Protein AF-A0A915BUL6-F1 (afdb_monomer_lite)

Sequence (95 aa):
MGKYEKGTPKEIANRCKSKGLQKLRWFCQMCQKQCRDQNGFKCHLMSEAHQRQLLLFAENPDTYLKEYSVQFEKAFLTVLRNTFGTKRVRANEVL

Radius of gyration: 18.08 Å; chains: 1; bounding box: 37×26×50 Å

Structure (mmCIF, N/CA/C/O backbone):
data_AF-A0A915BUL6-F1
#
_entry.id   AF-A0A915BUL6-F1
#
loop_
_atom_site.group_PDB
_atom_site.id
_atom_site.type_symbol
_atom_site.label_atom_id
_atom_site.label_alt_id
_atom_site.label_comp_id
_atom_site.label_asym_id
_atom_site.label_entity_id
_atom_site.label_seq_id
_atom_site.pdbx_PDB_ins_code
_atom_site.Cartn_x
_atom_site.Cartn_y
_atom_site.Cartn_z
_atom_site.occupancy
_atom_site.B_iso_or_equiv
_atom_site.auth_seq_id
_atom_site.auth_comp_id
_atom_site.auth_asym_id
_atom_site.auth_atom_id
_atom_site.pdbx_PDB_model_num
ATOM 1 N N . MET A 1 1 ? 1.793 1.802 -28.047 1.00 49.78 1 MET A N 1
ATOM 2 C CA . MET A 1 1 ? 0.698 2.665 -28.550 1.00 49.78 1 MET A CA 1
ATOM 3 C C . MET A 1 1 ? 1.000 4.102 -28.156 1.00 49.78 1 MET A C 1
ATOM 5 O O . MET A 1 1 ? 1.315 4.326 -26.993 1.00 49.78 1 MET A O 1
ATOM 9 N N . GLY A 1 2 ? 0.995 5.031 -29.118 1.00 63.41 2 GLY A N 1
ATOM 10 C CA . GLY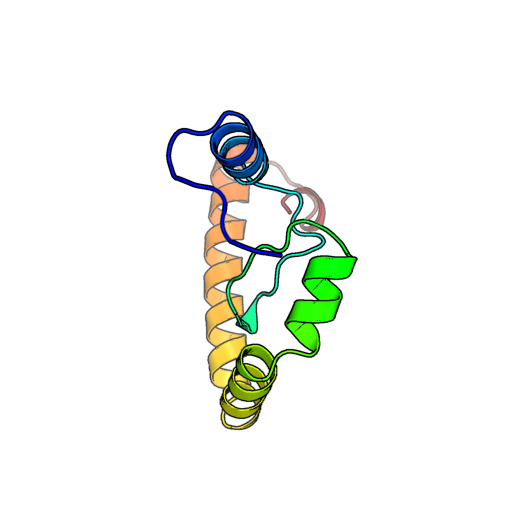 A 1 2 ? 1.377 6.434 -28.908 1.00 63.41 2 GLY A CA 1
ATOM 11 C C . GLY A 1 2 ? 0.479 7.160 -27.903 1.00 63.41 2 GLY A C 1
ATOM 12 O O . GLY A 1 2 ? -0.688 6.805 -27.729 1.00 63.41 2 GLY A O 1
ATOM 13 N N . LYS A 1 3 ? 1.036 8.159 -27.209 1.00 58.09 3 LYS A N 1
ATOM 14 C CA . LYS A 1 3 ? 0.267 9.033 -26.313 1.00 58.09 3 LYS A CA 1
ATOM 15 C C . LYS A 1 3 ? -0.707 9.861 -27.161 1.00 58.09 3 LYS A C 1
ATOM 17 O O . LYS A 1 3 ? -0.283 10.490 -28.121 1.00 58.09 3 LYS A O 1
ATOM 22 N N . TYR A 1 4 ? -1.992 9.835 -26.813 1.00 76.56 4 TYR A N 1
ATOM 23 C CA . TYR A 1 4 ? -3.012 10.668 -27.458 1.00 76.56 4 TYR A CA 1
ATOM 24 C C . TYR A 1 4 ? -2.763 12.146 -27.138 1.00 76.56 4 TYR A C 1
ATOM 26 O O . TYR A 1 4 ? -2.344 12.466 -26.022 1.00 76.56 4 TYR A O 1
ATOM 34 N N . GLU A 1 5 ? -3.038 13.032 -28.095 1.00 81.69 5 GLU A N 1
ATOM 35 C CA . GLU A 1 5 ? -2.930 14.475 -27.882 1.00 81.69 5 GLU A CA 1
ATOM 36 C C . GLU A 1 5 ? -3.840 14.939 -26.739 1.00 81.69 5 GLU A C 1
ATOM 38 O O . GLU A 1 5 ? -4.964 14.444 -26.553 1.00 81.69 5 GLU A O 1
ATOM 43 N N . LYS A 1 6 ? -3.323 15.890 -25.952 1.00 80.06 6 LYS A N 1
ATOM 44 C CA . LYS A 1 6 ? -4.043 16.480 -24.822 1.00 80.06 6 LYS A CA 1
ATOM 45 C C . LYS A 1 6 ? -5.309 17.173 -25.328 1.00 80.06 6 LYS A C 1
ATOM 47 O O . LYS A 1 6 ? -5.254 17.942 -26.277 1.00 80.06 6 LYS A O 1
ATOM 52 N N . GLY A 1 7 ? -6.436 16.919 -24.673 1.00 82.31 7 GLY A N 1
ATOM 53 C CA . GLY A 1 7 ? -7.746 17.474 -25.012 1.00 82.31 7 GLY A CA 1
ATOM 54 C C . GLY A 1 7 ? -8.597 16.582 -25.915 1.00 82.31 7 GLY A C 1
ATOM 55 O O . GLY A 1 7 ? -9.792 16.833 -26.050 1.00 82.31 7 GLY A O 1
ATOM 56 N N . THR A 1 8 ? -8.044 15.508 -26.486 1.00 89.31 8 THR A N 1
ATOM 57 C CA . THR A 1 8 ? -8.842 14.595 -27.317 1.00 89.31 8 THR A CA 1
ATOM 58 C C . THR A 1 8 ? -9.878 13.832 -26.478 1.00 89.31 8 THR A C 1
ATOM 60 O O . THR A 1 8 ? -9.595 13.457 -25.332 1.00 89.31 8 THR A O 1
ATOM 63 N N . PRO A 1 9 ? -11.058 13.491 -27.037 1.00 88.12 9 PRO A N 1
ATOM 64 C CA . PRO A 1 9 ? -12.066 12.696 -26.329 1.00 88.12 9 PRO A CA 1
ATOM 65 C C . PRO A 1 9 ? -11.510 11.379 -25.771 1.00 88.12 9 PRO A C 1
ATOM 67 O O . PRO A 1 9 ? -11.896 10.934 -24.689 1.00 88.12 9 PRO A O 1
ATOM 70 N N . LYS A 1 10 ? -10.547 10.766 -26.475 1.00 81.88 10 LYS A N 1
ATOM 71 C CA . LYS A 1 10 ? -9.881 9.535 -26.038 1.00 81.88 10 LYS A CA 1
ATOM 72 C C . LYS A 1 10 ? -8.932 9.761 -24.858 1.00 81.88 10 LYS A C 1
ATOM 74 O O . LYS A 1 10 ? -8.911 8.931 -23.947 1.00 81.88 10 LYS A O 1
ATOM 79 N N . GLU A 1 11 ? -8.174 10.858 -24.847 1.00 86.25 11 GLU A N 1
ATOM 80 C CA . GLU A 1 11 ? -7.318 11.242 -23.716 1.00 86.25 11 GLU A CA 1
ATOM 81 C C . GLU A 1 11 ? -8.162 11.550 -22.478 1.00 86.25 11 GLU A C 1
ATOM 83 O O . GLU A 1 11 ? -7.909 10.986 -21.413 1.00 86.25 11 GLU A O 1
ATOM 88 N N . ILE A 1 12 ? -9.237 12.327 -22.636 1.00 84.69 12 ILE A N 1
ATOM 89 C CA . ILE A 1 12 ? -10.183 12.639 -21.559 1.00 84.69 12 ILE A CA 1
ATOM 90 C C . ILE A 1 12 ? -10.830 11.357 -21.017 1.00 84.69 12 ILE A C 1
ATOM 92 O O . ILE A 1 12 ? -10.841 11.145 -19.806 1.00 84.69 12 ILE A O 1
ATOM 96 N N . ALA A 1 13 ? -11.300 10.455 -21.885 1.00 80.69 13 ALA A N 1
ATOM 97 C CA . ALA A 1 13 ? -11.892 9.185 -21.467 1.00 80.69 13 ALA A CA 1
ATOM 98 C C . ALA A 1 13 ? -10.892 8.287 -20.718 1.00 80.69 13 ALA A C 1
ATOM 100 O O . ALA A 1 13 ? -11.248 7.664 -19.718 1.00 80.69 13 ALA A O 1
ATOM 101 N N . ASN A 1 14 ? -9.636 8.217 -21.168 1.00 77.44 14 ASN A N 1
ATOM 102 C CA . ASN A 1 14 ? -8.590 7.468 -20.468 1.00 77.44 14 ASN A CA 1
ATOM 103 C C . ASN A 1 14 ? -8.259 8.098 -19.112 1.00 77.44 14 ASN A C 1
ATOM 105 O O . ASN A 1 14 ? -8.153 7.374 -18.124 1.00 77.44 14 ASN A O 1
ATOM 109 N N . ARG A 1 15 ? -8.177 9.431 -19.054 1.00 76.56 15 ARG A N 1
ATOM 110 C CA . ARG A 1 15 ? -7.938 10.192 -17.827 1.00 76.56 15 ARG A CA 1
ATOM 111 C C . ARG A 1 15 ? -9.065 10.001 -16.815 1.00 76.56 15 ARG A C 1
ATOM 113 O O . ARG A 1 15 ? -8.794 9.779 -15.642 1.00 76.56 15 ARG A O 1
ATOM 120 N N . CYS A 1 16 ? -10.322 10.024 -17.251 1.00 75.75 16 CYS A N 1
ATOM 121 C CA . CYS A 1 16 ? -11.470 9.738 -16.391 1.00 75.75 16 CYS A CA 1
ATOM 122 C C . CYS A 1 16 ? -11.463 8.290 -15.887 1.00 75.75 16 CYS A C 1
ATOM 124 O O . CYS A 1 16 ? -11.727 8.062 -14.716 1.00 75.75 16 CYS A O 1
ATOM 126 N N . LYS A 1 17 ? -11.070 7.318 -16.719 1.00 68.38 17 LYS A N 1
ATOM 127 C CA . LYS A 1 17 ? -10.921 5.912 -16.294 1.00 68.38 17 LYS A CA 1
ATOM 128 C C . LYS A 1 17 ? -9.774 5.690 -15.302 1.00 68.38 17 LYS A C 1
ATOM 130 O O . LYS A 1 17 ? -9.797 4.713 -14.560 1.00 68.38 17 LYS A O 1
ATOM 135 N N . SER A 1 18 ? -8.770 6.566 -15.297 1.00 65.12 18 SER A N 1
ATOM 136 C CA . SER A 1 18 ? -7.702 6.577 -14.290 1.00 65.12 18 SER A CA 1
ATOM 137 C C . SER A 1 18 ? -8.032 7.400 -13.041 1.00 65.12 18 SER A C 1
ATOM 139 O O . SER A 1 18 ? -7.259 7.367 -12.090 1.00 65.12 18 SER A O 1
ATOM 141 N N . LYS A 1 19 ? -9.144 8.149 -13.027 1.00 63.50 19 LYS A N 1
ATOM 142 C CA . LYS A 1 19 ? -9.603 8.883 -11.844 1.00 63.50 19 LYS A CA 1
ATOM 143 C C . LYS A 1 19 ? -10.435 7.947 -10.963 1.00 63.50 19 LYS A C 1
ATOM 145 O O . LYS A 1 19 ? -11.391 7.345 -11.438 1.00 63.50 19 LYS A O 1
ATOM 150 N N . GLY A 1 20 ? -10.079 7.861 -9.683 1.00 59.12 20 GLY A N 1
ATOM 151 C CA . GLY A 1 20 ? -10.821 7.122 -8.658 1.00 59.12 20 GLY A CA 1
ATOM 152 C C . GLY A 1 20 ? -9.979 6.069 -7.937 1.00 59.12 20 GLY A C 1
ATOM 153 O O . GLY A 1 20 ? -9.066 5.484 -8.520 1.00 59.12 20 GLY A O 1
ATOM 154 N N . LEU A 1 21 ? -10.304 5.829 -6.663 1.00 57.31 21 LEU A N 1
ATOM 155 C CA . LEU A 1 21 ? -9.763 4.711 -5.892 1.00 57.31 21 LEU A CA 1
ATOM 156 C C . LEU A 1 21 ? -10.291 3.410 -6.516 1.00 57.31 21 LEU A C 1
ATOM 158 O O . LEU A 1 21 ? -11.458 3.053 -6.359 1.00 57.31 21 LEU A O 1
ATOM 162 N N . GLN A 1 22 ? -9.454 2.728 -7.293 1.00 63.69 22 GLN A N 1
ATOM 163 C CA . GLN A 1 22 ? -9.770 1.385 -7.770 1.00 63.69 22 GLN A CA 1
ATOM 164 C C . GLN A 1 22 ? -9.602 0.392 -6.617 1.00 63.69 22 GLN A C 1
ATOM 166 O O . GLN A 1 22 ? -8.873 0.654 -5.662 1.00 63.69 22 GLN A O 1
ATOM 171 N N . LYS A 1 23 ? -10.263 -0.770 -6.702 1.00 65.06 23 LYS A N 1
ATOM 172 C CA . LYS A 1 23 ? -10.020 -1.857 -5.743 1.00 65.06 23 LYS A CA 1
ATOM 173 C C . LYS A 1 23 ? -8.513 -2.153 -5.706 1.00 65.06 23 LYS A C 1
ATOM 175 O O . LYS A 1 23 ? -7.896 -2.305 -6.763 1.00 65.06 23 LYS A O 1
ATOM 180 N N . LEU A 1 24 ? -7.953 -2.313 -4.505 1.00 71.56 24 LEU A N 1
ATOM 181 C CA . LEU A 1 24 ? -6.519 -2.559 -4.265 1.00 71.56 24 LEU A CA 1
ATOM 182 C C . LEU A 1 24 ? -5.978 -3.858 -4.894 1.00 71.56 24 LEU A C 1
ATOM 184 O O . LEU A 1 24 ? -4.788 -4.135 -4.810 1.00 71.56 24 LEU A O 1
ATOM 188 N N . ARG A 1 25 ? -6.822 -4.641 -5.580 1.00 84.94 25 ARG A N 1
ATOM 189 C CA . ARG A 1 25 ? -6.467 -5.903 -6.246 1.00 84.94 25 ARG A CA 1
ATOM 190 C C . ARG A 1 25 ? -5.231 -5.800 -7.149 1.00 84.94 25 ARG A C 1
ATOM 192 O O . ARG A 1 25 ? -4.505 -6.776 -7.274 1.00 84.94 25 ARG A O 1
ATOM 199 N N . TRP A 1 26 ? -5.011 -4.649 -7.7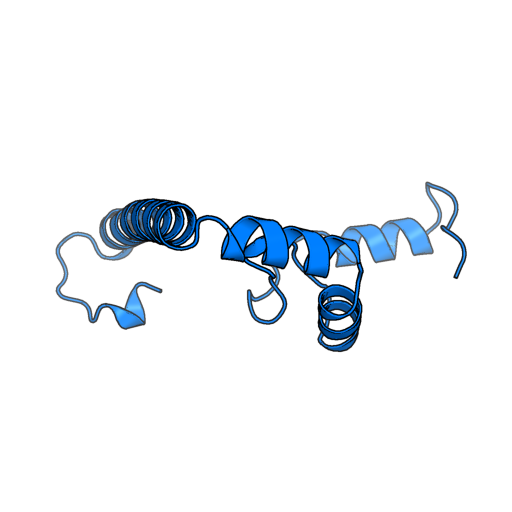87 1.00 90.56 26 TRP A N 1
ATOM 200 C CA . TRP A 1 26 ? -3.906 -4.421 -8.729 1.00 90.56 26 TRP A CA 1
ATOM 201 C C . TRP A 1 26 ? -2.939 -3.325 -8.258 1.00 90.56 26 TRP A C 1
ATOM 203 O O . TRP A 1 26 ? -2.334 -2.631 -9.077 1.00 90.56 26 TRP A O 1
ATOM 213 N N . PHE A 1 27 ? -2.816 -3.132 -6.946 1.00 90.81 27 PHE A N 1
ATOM 214 C CA . PHE A 1 27 ? -1.891 -2.173 -6.351 1.00 90.81 27 PHE A CA 1
ATOM 215 C C . PHE A 1 27 ? -0.558 -2.843 -5.994 1.00 90.81 27 PHE A C 1
ATOM 217 O O . PHE A 1 27 ? -0.533 -3.915 -5.395 1.00 90.81 27 PHE A O 1
ATOM 224 N N . CYS A 1 28 ? 0.563 -2.214 -6.350 1.00 92.69 28 CYS A N 1
ATOM 225 C CA . CYS A 1 28 ? 1.886 -2.638 -5.901 1.00 92.69 28 CYS A CA 1
ATOM 226 C C . CYS A 1 28 ? 2.307 -1.804 -4.692 1.00 92.69 28 CYS A C 1
ATOM 228 O O . CYS A 1 28 ? 2.568 -0.612 -4.851 1.00 92.69 28 CYS A O 1
ATOM 230 N N .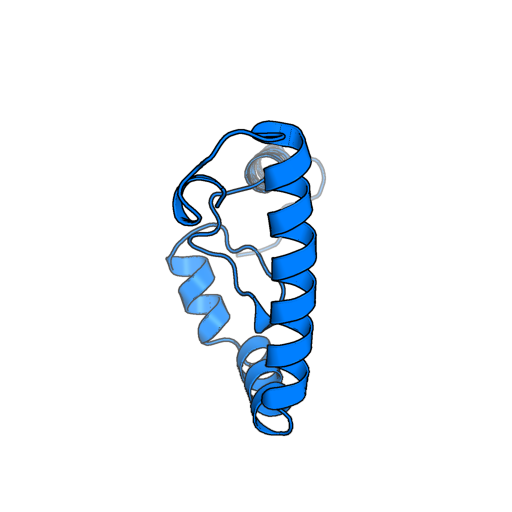 GLN A 1 29 ? 2.428 -2.440 -3.524 1.00 89.19 29 GLN A N 1
ATOM 231 C CA . GLN A 1 29 ? 2.891 -1.781 -2.299 1.00 89.19 29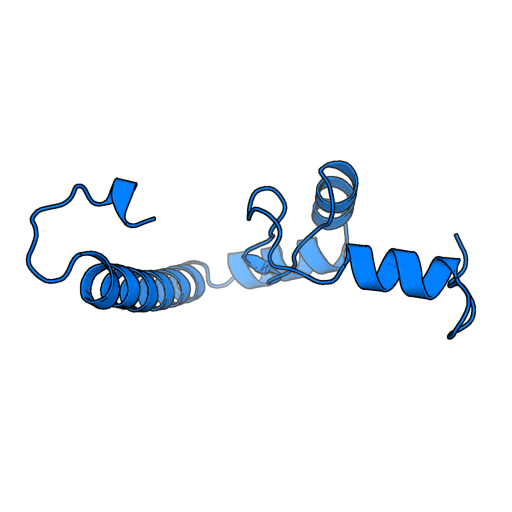 GLN A CA 1
ATOM 232 C C . GLN A 1 29 ? 4.323 -1.251 -2.445 1.00 89.19 29 GLN A C 1
ATOM 234 O O . GLN A 1 29 ? 4.580 -0.092 -2.134 1.00 89.19 29 GLN A O 1
ATOM 239 N N . MET A 1 30 ? 5.222 -2.067 -3.008 1.00 90.88 30 MET A N 1
ATOM 240 C CA . MET A 1 30 ? 6.640 -1.722 -3.171 1.00 90.88 30 MET A CA 1
ATOM 241 C C . MET A 1 30 ? 6.852 -0.471 -4.022 1.00 90.88 30 MET A C 1
ATOM 243 O O . MET A 1 30 ? 7.680 0.371 -3.708 1.00 90.88 30 MET A O 1
ATOM 247 N N . CYS A 1 31 ? 6.084 -0.330 -5.103 1.00 92.50 31 CYS A N 1
ATOM 248 C CA . CYS A 1 31 ? 6.201 0.806 -6.015 1.00 92.50 31 CYS A CA 1
ATOM 249 C C . CYS A 1 31 ? 5.151 1.898 -5.762 1.00 92.50 31 CYS A C 1
ATOM 251 O O . CYS A 1 31 ? 5.062 2.828 -6.561 1.00 92.50 31 CYS A O 1
ATOM 253 N N . GLN A 1 32 ? 4.311 1.738 -4.731 1.00 89.50 32 GLN A N 1
ATOM 254 C CA . GLN A 1 32 ? 3.126 2.558 -4.454 1.00 89.50 32 GLN A CA 1
ATOM 255 C C . GLN A 1 32 ? 2.297 2.870 -5.714 1.00 89.50 32 GLN A C 1
ATOM 257 O O . GLN A 1 32 ? 1.868 3.999 -5.959 1.00 89.50 32 GLN A O 1
ATOM 262 N N . LYS A 1 33 ? 2.095 1.851 -6.560 1.00 89.56 33 LYS A N 1
ATOM 263 C CA . LYS A 1 33 ? 1.550 2.023 -7.911 1.00 89.56 33 LYS A CA 1
ATOM 264 C C . LYS A 1 33 ? 0.246 1.266 -8.097 1.00 89.56 33 LYS A C 1
ATOM 266 O O . LYS A 1 33 ? 0.228 0.036 -8.118 1.00 89.56 33 LYS A O 1
ATOM 271 N N . GLN A 1 34 ? -0.830 2.005 -8.360 1.00 89.06 34 GLN A N 1
ATOM 272 C CA . GLN A 1 34 ? -2.093 1.428 -8.814 1.00 89.06 34 GLN A CA 1
ATOM 273 C C . GLN A 1 34 ? -2.002 1.051 -10.297 1.00 89.06 34 GLN A C 1
ATOM 275 O O . GLN A 1 34 ? -1.806 1.907 -11.163 1.00 89.06 34 GLN A O 1
ATOM 280 N N . CYS A 1 35 ? -2.180 -0.233 -10.599 1.00 89.62 35 CYS A N 1
ATOM 281 C CA . CYS A 1 35 ? -2.388 -0.709 -11.961 1.00 89.62 35 CYS A CA 1
ATOM 282 C C . CYS A 1 35 ? -3.886 -0.816 -12.261 1.00 89.62 35 CYS A C 1
ATOM 284 O O . CYS A 1 35 ? -4.711 -1.024 -11.374 1.00 89.62 35 CYS A O 1
ATOM 286 N N . ARG A 1 36 ? -4.237 -0.638 -13.536 1.00 84.00 36 ARG A N 1
ATOM 287 C CA . ARG A 1 36 ? -5.635 -0.552 -13.975 1.00 84.00 36 ARG A CA 1
ATOM 288 C C . ARG A 1 36 ? -6.342 -1.905 -14.022 1.00 84.00 36 ARG A C 1
ATOM 290 O O . ARG A 1 36 ? -7.540 -1.997 -13.775 1.00 84.00 36 ARG A O 1
ATOM 297 N N . ASP A 1 37 ? -5.609 -2.937 -14.407 1.00 86.44 37 ASP A N 1
ATOM 298 C CA . ASP A 1 37 ? -6.119 -4.281 -14.627 1.00 86.44 37 ASP A CA 1
ATOM 299 C C . ASP A 1 37 ? -5.011 -5.313 -14.385 1.00 86.44 37 ASP A C 1
ATOM 301 O O . ASP A 1 37 ? -3.847 -4.971 -14.144 1.00 86.44 37 ASP A O 1
ATOM 305 N N . GLN A 1 38 ? -5.393 -6.588 -14.453 1.00 90.75 38 GLN A N 1
ATOM 306 C CA . GLN A 1 38 ? -4.494 -7.718 -14.245 1.00 90.75 38 GLN A CA 1
ATOM 307 C C . GLN A 1 38 ? -3.299 -7.702 -15.201 1.00 90.75 38 GLN A C 1
ATOM 309 O O . GLN A 1 38 ? -2.180 -8.009 -14.792 1.00 90.75 38 GLN A O 1
ATOM 314 N N . ASN A 1 39 ? -3.520 -7.344 -16.469 1.00 92.38 39 ASN A N 1
ATOM 315 C CA . ASN A 1 39 ? -2.459 -7.347 -17.466 1.00 92.38 39 ASN A CA 1
ATOM 316 C C . ASN A 1 39 ? -1.456 -6.219 -17.198 1.00 92.38 39 ASN A C 1
ATOM 318 O O . ASN A 1 39 ? -0.250 -6.451 -17.189 1.00 92.38 39 ASN A O 1
ATOM 322 N N . GLY A 1 40 ? -1.945 -5.019 -16.883 1.00 92.38 40 GLY A N 1
ATOM 323 C CA . GLY A 1 40 ? -1.114 -3.892 -16.477 1.00 92.38 40 GLY A CA 1
ATOM 324 C C . GLY A 1 40 ? -0.295 -4.194 -15.222 1.00 92.38 40 GLY A C 1
ATOM 325 O O . GLY A 1 40 ? 0.878 -3.826 -15.162 1.00 92.38 40 GLY A O 1
ATOM 326 N N . PHE A 1 41 ? -0.876 -4.911 -14.256 1.00 94.12 41 PHE A N 1
ATOM 327 C CA . PHE A 1 41 ? -0.152 -5.361 -13.070 1.00 94.12 41 PHE A CA 1
ATOM 328 C C . PHE A 1 41 ? 0.928 -6.390 -13.421 1.00 94.12 41 PHE A C 1
ATOM 330 O O . PHE A 1 41 ? 2.076 -6.223 -13.023 1.00 94.12 41 PHE A O 1
ATOM 337 N N . LYS A 1 42 ? 0.617 -7.389 -14.257 1.00 95.62 42 LYS A N 1
ATOM 338 C CA . LYS A 1 42 ? 1.601 -8.376 -14.730 1.00 95.62 42 LYS A CA 1
ATOM 339 C C . LYS A 1 42 ? 2.776 -7.710 -15.454 1.00 95.62 42 LYS A C 1
ATOM 341 O O . LYS A 1 42 ? 3.928 -7.988 -15.138 1.00 95.62 42 LYS A O 1
ATOM 346 N N . CYS A 1 43 ? 2.501 -6.795 -16.385 1.00 96.81 43 CYS A N 1
ATOM 347 C CA . CYS A 1 43 ? 3.542 -6.023 -17.068 1.00 96.81 43 CYS A CA 1
ATOM 348 C C . CYS A 1 43 ? 4.368 -5.178 -16.093 1.00 96.81 43 CYS A C 1
ATOM 350 O O . CYS A 1 43 ? 5.577 -5.050 -16.264 1.00 96.81 43 CYS A O 1
ATOM 352 N N . HIS A 1 44 ? 3.735 -4.608 -15.066 1.00 96.06 44 HIS A N 1
ATOM 353 C CA . HIS A 1 44 ? 4.441 -3.863 -14.034 1.00 96.06 44 HIS A CA 1
ATOM 354 C C . HIS A 1 44 ? 5.408 -4.750 -13.236 1.00 96.06 44 HIS A C 1
ATOM 356 O O . HIS A 1 44 ? 6.560 -4.352 -13.078 1.00 96.06 44 HIS A O 1
ATOM 362 N N . LEU A 1 45 ? 4.989 -5.942 -12.804 1.00 95.69 45 LEU A N 1
ATOM 363 C CA . LEU A 1 45 ? 5.851 -6.871 -12.062 1.00 95.69 45 LEU A CA 1
ATOM 364 C C . LEU A 1 45 ? 7.079 -7.320 -12.874 1.00 95.69 45 LEU A C 1
ATOM 366 O O . LEU A 1 45 ? 8.150 -7.534 -12.319 1.00 95.69 45 LEU A O 1
ATOM 370 N N . MET A 1 46 ? 6.958 -7.413 -14.201 1.00 95.88 46 MET A N 1
ATOM 371 C CA . MET A 1 46 ? 8.078 -7.761 -15.090 1.00 95.88 46 MET A CA 1
ATOM 372 C C . MET A 1 46 ? 8.973 -6.562 -15.448 1.00 95.88 46 MET A C 1
ATOM 374 O O . MET A 1 46 ? 9.989 -6.733 -16.113 1.00 95.88 46 MET A O 1
ATOM 378 N N . SER A 1 47 ? 8.599 -5.338 -15.060 1.00 96.56 47 SER A N 1
ATOM 379 C CA . SER A 1 47 ? 9.355 -4.139 -15.432 1.00 96.56 47 SER A CA 1
ATOM 380 C C . SER A 1 47 ? 10.639 -3.990 -14.617 1.00 96.56 47 SER A C 1
ATOM 382 O O . SER A 1 47 ? 10.650 -4.224 -13.410 1.00 96.56 47 SER A O 1
ATOM 384 N N . GLU A 1 48 ? 11.703 -3.504 -15.257 1.00 96.38 48 GLU A N 1
ATOM 385 C CA . GLU A 1 48 ? 12.994 -3.261 -14.602 1.00 96.38 48 GLU A CA 1
ATOM 386 C C . GLU A 1 48 ? 12.869 -2.316 -13.396 1.00 96.38 48 GLU A C 1
ATOM 388 O O . GLU A 1 48 ? 13.475 -2.543 -12.354 1.00 96.38 48 GLU A O 1
ATOM 393 N N . ALA A 1 49 ? 12.022 -1.288 -13.497 1.00 95.06 49 ALA A N 1
ATOM 394 C CA . ALA A 1 49 ? 11.764 -0.366 -12.394 1.00 95.06 49 ALA A CA 1
ATOM 395 C C . ALA A 1 49 ? 11.205 -1.076 -11.149 1.00 95.06 49 ALA A C 1
ATOM 397 O O . ALA A 1 49 ? 11.599 -0.749 -10.034 1.00 95.06 49 ALA A O 1
ATOM 398 N N . HIS A 1 50 ? 10.311 -2.054 -11.331 1.00 96.25 50 HIS A N 1
ATOM 399 C CA . HIS A 1 50 ? 9.805 -2.867 -10.227 1.00 96.25 50 HIS A CA 1
ATOM 400 C C . HIS A 1 50 ? 10.893 -3.788 -9.662 1.00 96.25 50 HIS A C 1
ATOM 402 O O . HIS A 1 50 ? 11.072 -3.847 -8.450 1.00 96.25 50 HIS A O 1
ATOM 408 N N . GLN A 1 51 ? 11.659 -4.451 -10.532 1.00 95.94 51 GLN A N 1
ATOM 409 C CA . GLN A 1 51 ? 12.743 -5.348 -10.118 1.00 95.94 51 GLN A CA 1
ATOM 410 C C . GLN A 1 51 ? 13.817 -4.612 -9.302 1.00 95.94 51 GLN A C 1
ATOM 412 O O . GLN A 1 51 ? 14.233 -5.097 -8.256 1.00 95.94 51 GLN A O 1
ATOM 417 N N . ARG A 1 52 ? 14.194 -3.390 -9.700 1.00 94.81 52 ARG A N 1
ATOM 418 C CA . ARG A 1 52 ? 15.117 -2.544 -8.923 1.00 94.81 52 ARG A CA 1
ATOM 419 C C . ARG A 1 52 ? 14.577 -2.211 -7.528 1.00 94.81 52 ARG A C 1
ATOM 421 O O . ARG A 1 52 ? 15.341 -2.229 -6.573 1.00 94.81 52 ARG A O 1
ATOM 428 N N . GLN A 1 53 ? 13.275 -1.950 -7.388 1.00 92.81 53 GLN A N 1
ATOM 429 C CA . GLN A 1 53 ? 12.661 -1.722 -6.070 1.00 92.81 53 GLN A CA 1
ATOM 430 C C . GLN A 1 53 ? 12.711 -2.971 -5.180 1.00 92.81 53 GLN A C 1
ATOM 432 O O . GLN A 1 53 ? 12.919 -2.853 -3.977 1.00 92.81 53 GLN A O 1
ATOM 437 N N . LEU A 1 54 ? 12.576 -4.169 -5.759 1.00 93.12 54 LEU A N 1
ATOM 438 C CA . LEU A 1 54 ? 12.736 -5.416 -5.006 1.00 93.12 54 LEU A CA 1
ATOM 439 C C . LEU A 1 54 ? 14.175 -5.636 -4.531 1.00 93.12 54 LEU A C 1
ATOM 441 O O . LEU A 1 54 ? 14.363 -6.135 -3.427 1.00 93.12 54 LEU A O 1
ATOM 445 N N . LEU A 1 55 ? 15.176 -5.238 -5.322 1.00 93.75 55 LEU A N 1
ATOM 446 C CA . LEU A 1 55 ? 16.578 -5.308 -4.900 1.00 93.75 55 LEU A CA 1
ATOM 447 C C . LEU A 1 55 ? 16.847 -4.387 -3.701 1.00 93.75 55 LEU A C 1
ATOM 449 O O . LEU A 1 55 ? 17.395 -4.844 -2.705 1.00 93.75 55 LEU A O 1
ATOM 453 N N . LEU A 1 56 ? 16.360 -3.141 -3.744 1.00 90.12 56 LEU A N 1
ATOM 454 C CA . LEU A 1 56 ? 16.467 -2.205 -2.614 1.00 90.12 56 LEU A CA 1
ATOM 455 C C . LEU A 1 56 ? 15.775 -2.730 -1.349 1.00 90.12 56 LEU A C 1
ATOM 457 O O . LEU A 1 56 ? 16.253 -2.519 -0.236 1.00 90.12 56 LEU A O 1
ATOM 461 N N . PHE A 1 57 ? 14.643 -3.416 -1.509 1.00 90.00 57 PHE A N 1
ATOM 462 C CA . PHE A 1 57 ? 13.964 -4.071 -0.396 1.00 90.00 57 PHE A CA 1
ATOM 463 C C . PHE A 1 57 ? 14.770 -5.241 0.165 1.00 90.00 57 PHE A C 1
ATOM 465 O O . PHE A 1 57 ? 14.880 -5.367 1.381 1.00 90.00 57 PHE A O 1
ATOM 472 N N . ALA A 1 58 ? 15.344 -6.078 -0.702 1.00 91.38 58 ALA A N 1
ATOM 473 C CA . ALA A 1 58 ? 16.122 -7.244 -0.295 1.00 91.38 58 ALA A CA 1
ATOM 474 C C . ALA A 1 58 ? 17.375 -6.869 0.512 1.00 91.38 58 ALA A C 1
ATOM 476 O O . ALA A 1 58 ? 17.799 -7.647 1.361 1.00 91.38 58 ALA A O 1
ATOM 477 N N . GLU A 1 59 ? 17.934 -5.678 0.289 1.00 92.38 59 GLU A N 1
ATOM 478 C CA . GLU A 1 59 ? 19.053 -5.154 1.078 1.00 92.38 59 GLU A CA 1
ATOM 479 C C . GLU A 1 59 ? 18.664 -4.847 2.533 1.00 92.38 59 GLU A C 1
ATOM 481 O O . GLU A 1 59 ? 19.497 -4.996 3.421 1.00 92.38 59 GLU A O 1
ATOM 486 N N . ASN A 1 60 ? 17.420 -4.420 2.797 1.00 90.38 60 ASN A N 1
ATOM 487 C CA . ASN A 1 60 ? 16.980 -3.968 4.126 1.00 90.38 60 ASN A CA 1
ATOM 488 C C . ASN A 1 60 ? 15.505 -4.316 4.434 1.00 90.38 60 ASN A C 1
ATOM 490 O O . AS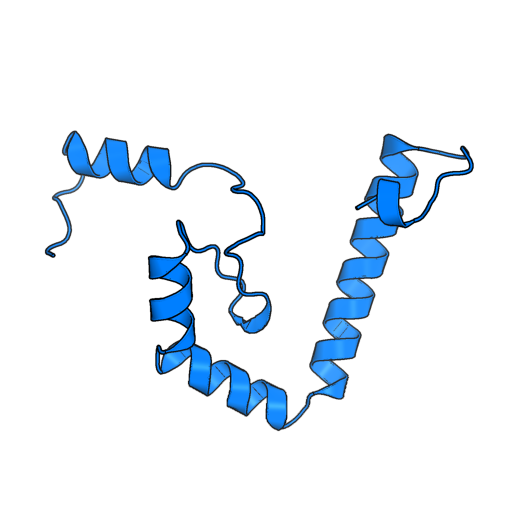N A 1 60 ? 14.709 -3.414 4.726 1.00 90.38 60 ASN A O 1
ATOM 494 N N . PRO A 1 61 ? 15.101 -5.598 4.397 1.00 90.81 61 PRO A N 1
ATOM 495 C CA . PRO A 1 61 ? 13.689 -5.988 4.444 1.00 90.81 61 PRO A CA 1
ATOM 496 C C . PRO A 1 61 ? 12.996 -5.578 5.750 1.00 90.81 61 PRO A C 1
ATOM 498 O O . PRO A 1 61 ? 11.848 -5.131 5.725 1.00 90.81 61 PRO A O 1
ATOM 501 N N . ASP A 1 62 ? 13.700 -5.660 6.881 1.00 92.69 62 ASP A N 1
ATOM 502 C CA . ASP A 1 62 ? 13.147 -5.351 8.205 1.00 92.69 62 ASP A CA 1
ATOM 503 C C . ASP A 1 62 ? 12.709 -3.890 8.334 1.00 92.69 62 ASP A C 1
ATOM 505 O O . ASP A 1 62 ? 11.667 -3.597 8.925 1.00 92.69 62 ASP A O 1
ATOM 509 N N . THR A 1 63 ? 13.470 -2.966 7.742 1.00 90.94 63 THR A N 1
ATOM 510 C CA . THR A 1 63 ? 13.149 -1.535 7.759 1.00 90.94 63 THR A CA 1
ATOM 511 C C . THR A 1 63 ? 11.840 -1.272 7.023 1.00 90.94 63 THR A C 1
ATOM 513 O O . THR A 1 63 ? 10.920 -0.685 7.594 1.00 90.94 63 THR A O 1
ATOM 516 N N . TYR A 1 64 ? 11.708 -1.779 5.794 1.00 88.69 64 TYR A N 1
ATOM 517 C CA . TYR A 1 64 ? 10.489 -1.617 5.000 1.00 88.69 64 TYR A CA 1
ATOM 518 C C . TYR A 1 64 ? 9.279 -2.286 5.664 1.00 88.69 64 TYR A C 1
ATOM 520 O O . TYR A 1 64 ? 8.204 -1.690 5.735 1.00 88.69 64 TYR A O 1
ATOM 528 N N . LEU A 1 65 ? 9.439 -3.503 6.199 1.00 89.88 65 LEU A N 1
ATOM 529 C CA . LEU A 1 65 ? 8.362 -4.202 6.908 1.00 89.88 65 LEU A CA 1
ATOM 530 C C . LEU A 1 65 ? 7.901 -3.431 8.146 1.00 89.88 65 LEU A C 1
ATOM 532 O O . LEU A 1 65 ? 6.694 -3.316 8.389 1.00 89.88 65 LEU A O 1
ATOM 536 N N . LYS A 1 66 ? 8.839 -2.865 8.909 1.00 93.75 66 LYS A N 1
ATOM 537 C CA . LYS A 1 66 ? 8.527 -2.044 10.079 1.00 93.75 66 LYS A CA 1
ATOM 538 C C . LYS A 1 66 ? 7.775 -0.778 9.683 1.00 93.75 66 LYS A C 1
ATOM 540 O O . LYS A 1 66 ? 6.757 -0.461 10.296 1.00 93.75 66 LYS A O 1
ATOM 545 N N . GLU A 1 67 ? 8.231 -0.076 8.651 1.00 92.19 67 GLU A N 1
ATOM 546 C CA . GLU A 1 67 ? 7.555 1.123 8.151 1.00 92.19 67 GLU A CA 1
ATOM 547 C C . GLU A 1 67 ? 6.129 0.824 7.682 1.00 92.19 67 GLU A C 1
ATOM 549 O O . GLU A 1 67 ? 5.194 1.521 8.085 1.00 92.19 67 GLU A O 1
ATOM 554 N N . TYR A 1 68 ? 5.936 -0.239 6.896 1.00 91.00 68 TYR A N 1
ATOM 555 C CA . TYR A 1 68 ? 4.605 -0.644 6.448 1.00 91.00 68 TYR A CA 1
ATOM 556 C C . TYR A 1 68 ? 3.703 -1.057 7.610 1.00 91.00 68 TYR A C 1
ATOM 558 O O . TYR A 1 68 ? 2.530 -0.688 7.617 1.00 91.00 68 TYR A O 1
ATOM 566 N N . SER A 1 69 ? 4.241 -1.746 8.618 1.00 93.75 69 SER A N 1
ATOM 567 C CA . SER A 1 69 ? 3.483 -2.129 9.815 1.00 93.75 69 SER A CA 1
ATOM 568 C C . SER A 1 69 ? 3.009 -0.904 10.600 1.00 93.75 69 SER A C 1
ATOM 570 O O . SER A 1 69 ? 1.837 -0.820 10.958 1.00 93.75 69 SER A O 1
ATOM 572 N N . VAL A 1 70 ? 3.878 0.096 10.794 1.00 95.81 70 VAL A N 1
ATOM 573 C CA . VAL A 1 70 ? 3.522 1.350 11.483 1.00 95.81 70 VAL A CA 1
ATOM 574 C C . VAL A 1 70 ? 2.477 2.146 10.696 1.00 95.81 70 VAL A C 1
ATOM 576 O O . VAL A 1 70 ? 1.555 2.716 11.282 1.00 95.81 70 VAL A O 1
ATOM 579 N N . GLN A 1 71 ? 2.606 2.215 9.369 1.00 92.75 71 GLN A N 1
ATOM 580 C CA . GLN A 1 71 ? 1.618 2.890 8.522 1.00 92.75 71 GLN A CA 1
ATOM 581 C C . GLN A 1 71 ? 0.263 2.180 8.570 1.00 92.75 71 GLN A C 1
ATOM 583 O O . GLN A 1 71 ? -0.770 2.836 8.715 1.00 92.75 71 GLN A O 1
ATOM 588 N N . PHE A 1 72 ? 0.280 0.849 8.493 1.00 92.19 72 PHE A N 1
ATOM 589 C CA . PHE A 1 72 ? -0.907 0.016 8.594 1.00 92.19 72 PHE A CA 1
ATOM 590 C C . PHE A 1 72 ? -1.615 0.210 9.933 1.00 92.19 72 PHE A C 1
ATOM 592 O O . PHE A 1 72 ? -2.804 0.506 9.943 1.00 92.19 72 PHE A O 1
ATOM 599 N N . GLU A 1 73 ? -0.893 0.117 11.051 1.00 95.12 73 GLU A N 1
ATOM 600 C CA . GLU A 1 73 ? -1.456 0.277 12.394 1.00 95.12 73 GLU A CA 1
ATOM 601 C C . GLU A 1 73 ? -2.142 1.641 12.553 1.00 95.12 73 GLU A C 1
ATOM 603 O O . GLU A 1 73 ? -3.296 1.719 12.979 1.00 95.12 73 GLU A O 1
ATOM 608 N N . LYS A 1 74 ? -1.475 2.723 12.134 1.00 95.75 74 LYS A N 1
ATOM 609 C CA . LYS A 1 74 ? -2.041 4.081 12.179 1.00 95.75 74 LYS A CA 1
ATOM 610 C C . LYS A 1 74 ? -3.317 4.201 11.347 1.00 95.75 74 LYS A C 1
ATOM 612 O O . LYS A 1 74 ? -4.303 4.776 11.816 1.00 95.75 74 LYS A O 1
ATOM 617 N N . ALA A 1 75 ? -3.308 3.679 10.121 1.00 92.19 75 ALA A N 1
ATOM 618 C CA . ALA A 1 75 ? -4.472 3.712 9.241 1.00 92.19 75 ALA A CA 1
ATOM 619 C C . ALA A 1 75 ? -5.625 2.872 9.812 1.00 92.19 75 ALA A C 1
ATOM 621 O O . ALA A 1 75 ? -6.754 3.353 9.900 1.00 92.19 75 ALA A O 1
ATOM 622 N N . PHE A 1 76 ? -5.325 1.663 10.281 1.00 93.81 76 PHE A N 1
ATOM 623 C CA . PHE A 1 76 ? -6.282 0.748 10.888 1.00 93.81 76 PHE A CA 1
ATOM 624 C C . PHE A 1 76 ? -6.957 1.361 12.117 1.00 93.81 76 PHE A C 1
ATOM 626 O O . PHE A 1 76 ? -8.183 1.407 12.187 1.00 93.81 76 PHE A O 1
ATOM 633 N N . LEU A 1 77 ? -6.179 1.898 13.063 1.00 94.31 77 LEU A N 1
ATOM 634 C CA . LEU A 1 77 ? -6.717 2.535 14.269 1.00 94.3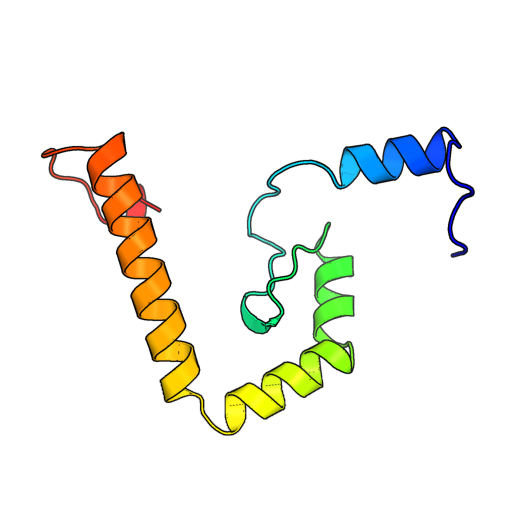1 77 LEU A CA 1
ATOM 635 C C . LEU A 1 77 ? -7.561 3.772 13.938 1.00 94.31 77 LEU A C 1
ATOM 637 O O . LEU A 1 77 ? -8.554 4.039 14.614 1.00 94.31 77 LEU A O 1
ATOM 641 N N . THR A 1 78 ? -7.204 4.503 12.879 1.00 94.44 78 THR A N 1
ATOM 642 C CA . THR A 1 78 ? -7.996 5.638 12.389 1.00 94.44 78 THR A CA 1
ATOM 643 C C . THR A 1 78 ? -9.367 5.180 11.890 1.00 94.44 78 THR A C 1
ATOM 645 O O . THR A 1 78 ? -10.381 5.760 12.281 1.00 94.44 78 THR A O 1
ATOM 648 N N . VAL A 1 79 ? -9.420 4.120 11.076 1.00 93.50 79 VAL A N 1
ATOM 649 C CA . VAL A 1 79 ? -10.686 3.542 10.590 1.00 93.50 79 VAL A CA 1
ATOM 650 C C . VAL A 1 79 ? -11.500 2.972 11.750 1.00 93.50 79 VAL A C 1
ATOM 652 O O . VAL A 1 79 ? -12.680 3.294 11.888 1.00 93.50 79 VAL A O 1
ATOM 655 N N . LEU A 1 80 ? -10.866 2.203 12.639 1.00 94.44 80 LEU A N 1
ATOM 656 C CA . LEU A 1 80 ? -11.511 1.633 13.820 1.00 94.44 80 LEU A CA 1
ATOM 657 C C . LEU A 1 80 ? -12.190 2.724 14.657 1.00 94.44 80 LEU A C 1
ATOM 659 O O . LEU A 1 80 ? -13.383 2.637 14.956 1.00 94.44 80 LEU A O 1
ATOM 663 N N . ARG A 1 81 ? -11.442 3.784 14.982 1.00 94.12 81 ARG A N 1
ATOM 664 C CA . ARG A 1 81 ? -11.928 4.899 15.797 1.00 94.12 81 ARG A CA 1
ATOM 665 C C . ARG A 1 81 ? -13.080 5.641 15.127 1.00 94.12 81 ARG A C 1
ATOM 667 O O . ARG A 1 81 ? -14.067 5.933 15.796 1.00 94.12 81 ARG A O 1
ATOM 674 N N . ASN A 1 82 ? -12.954 5.959 13.840 1.00 94.31 82 ASN A N 1
ATOM 675 C CA . ASN A 1 82 ? -13.911 6.824 13.148 1.00 94.31 82 ASN A CA 1
ATOM 676 C C . ASN A 1 82 ? -15.192 6.089 12.734 1.00 94.31 82 ASN A C 1
ATOM 678 O O . ASN A 1 82 ? -16.258 6.699 12.709 1.00 94.31 82 ASN A O 1
ATOM 682 N N . THR A 1 83 ? -15.100 4.800 12.406 1.00 94.38 83 THR A N 1
ATOM 683 C CA . THR A 1 83 ? -16.227 4.027 11.864 1.00 94.38 83 THR A CA 1
ATOM 684 C C . THR A 1 83 ? -16.924 3.180 12.927 1.00 94.38 83 THR A C 1
ATOM 686 O O . THR A 1 83 ? -18.150 3.073 12.918 1.00 94.38 83 THR A O 1
ATOM 689 N N . PHE A 1 84 ? -16.174 2.593 13.865 1.00 93.12 84 PHE A N 1
ATOM 690 C CA . PHE A 1 84 ? -16.711 1.630 14.836 1.00 93.12 84 PHE A CA 1
ATOM 691 C C . PHE A 1 84 ? -16.729 2.162 16.277 1.00 93.12 84 PHE A C 1
ATOM 693 O O . PHE A 1 84 ? -17.527 1.693 17.095 1.00 93.12 84 PHE A O 1
ATOM 700 N N . GLY A 1 85 ? -15.903 3.166 16.589 1.00 90.50 85 GLY A N 1
ATOM 701 C CA . GLY A 1 85 ? -15.847 3.796 17.907 1.00 90.50 85 GLY A CA 1
ATOM 702 C C . GLY A 1 85 ? -15.407 2.806 18.986 1.00 90.50 85 GLY A C 1
ATOM 703 O O . GLY A 1 85 ? -14.286 2.309 18.958 1.00 90.50 85 GLY A O 1
ATOM 704 N N . THR A 1 86 ? -16.291 2.520 19.944 1.00 91.56 86 THR A N 1
ATOM 705 C CA . THR A 1 86 ? -16.045 1.582 21.057 1.00 91.56 86 THR A CA 1
ATOM 706 C C . THR A 1 86 ? -16.703 0.213 20.862 1.00 91.56 86 THR A C 1
ATOM 708 O O . THR A 1 86 ? -16.640 -0.638 21.754 1.00 91.56 86 THR A O 1
ATOM 711 N N . LYS A 1 87 ? -17.351 -0.028 19.713 1.00 92.88 87 LYS A N 1
ATOM 712 C CA . LYS A 1 87 ? -17.983 -1.319 19.424 1.00 92.88 87 LYS A CA 1
ATOM 713 C C . LYS A 1 87 ? -16.917 -2.399 19.274 1.00 92.88 87 LYS A C 1
ATOM 715 O O . LYS A 1 87 ? -15.917 -2.213 18.586 1.00 92.88 87 LYS A O 1
ATOM 720 N N . ARG A 1 88 ? -17.165 -3.564 19.873 1.00 93.06 88 ARG A N 1
ATOM 721 C CA . ARG A 1 88 ? -16.362 -4.758 19.597 1.00 93.06 88 ARG A CA 1
ATOM 722 C C . ARG A 1 88 ? -16.662 -5.229 18.177 1.00 93.06 88 ARG A C 1
ATOM 724 O O . ARG A 1 88 ? -17.803 -5.553 17.867 1.00 93.06 88 ARG A O 1
ATOM 731 N N . VAL A 1 89 ? -15.632 -5.262 17.344 1.00 94.56 89 VAL A N 1
ATOM 732 C CA . VAL A 1 89 ? -15.679 -5.659 15.936 1.00 94.56 89 VAL A CA 1
ATOM 733 C C . VAL A 1 89 ? -14.506 -6.593 15.657 1.00 94.56 89 VAL A C 1
ATOM 735 O O . VAL A 1 89 ? -13.474 -6.517 16.330 1.00 94.56 89 VAL A O 1
ATOM 738 N N . ARG A 1 90 ? -14.656 -7.514 14.704 1.00 94.19 90 ARG A N 1
ATOM 739 C CA . ARG A 1 90 ? -13.544 -8.378 14.298 1.00 94.19 90 ARG A CA 1
ATOM 740 C C . ARG A 1 90 ? -12.550 -7.567 13.471 1.00 94.19 90 ARG A C 1
ATOM 742 O O . ARG A 1 90 ? -12.952 -6.769 12.634 1.00 94.19 90 ARG A O 1
ATOM 749 N N . ALA A 1 91 ? -11.250 -7.787 13.659 1.00 90.56 91 ALA A N 1
ATOM 750 C CA . ALA A 1 91 ? -10.224 -6.989 12.979 1.00 90.56 91 ALA A CA 1
ATOM 751 C C . ALA A 1 91 ? -10.326 -7.044 11.441 1.00 90.56 91 ALA A C 1
ATOM 753 O O . ALA A 1 91 ? -10.073 -6.053 10.767 1.00 90.56 91 ALA A O 1
ATOM 754 N N . ASN A 1 92 ? -10.761 -8.174 10.883 1.00 89.56 92 ASN A N 1
ATOM 755 C CA . ASN A 1 92 ? -10.962 -8.349 9.444 1.00 89.56 92 ASN A CA 1
ATOM 756 C C . ASN A 1 92 ? -12.186 -7.604 8.877 1.00 89.56 92 ASN A C 1
ATOM 758 O O . ASN A 1 92 ? -12.332 -7.565 7.665 1.00 89.56 92 ASN A O 1
ATOM 762 N N . GLU A 1 93 ? -13.068 -7.056 9.718 1.00 89.12 93 GLU A N 1
ATOM 763 C CA . GLU A 1 93 ? -14.213 -6.228 9.294 1.00 89.12 93 GLU A CA 1
ATOM 764 C C . GLU A 1 93 ? -13.881 -4.726 9.289 1.00 89.12 93 GLU A C 1
ATOM 766 O O . GLU A 1 93 ? -14.664 -3.918 8.796 1.00 89.12 93 GLU A O 1
ATOM 771 N N . VAL A 1 94 ? -12.726 -4.346 9.843 1.00 85.56 94 VAL A N 1
ATOM 772 C CA . VAL A 1 94 ? -12.222 -2.962 9.867 1.00 85.56 94 VAL A CA 1
ATOM 773 C C . VAL A 1 94 ? -11.406 -2.641 8.601 1.00 85.56 94 VAL A C 1
ATOM 775 O O . VAL A 1 94 ? -11.174 -1.469 8.308 1.00 85.56 94 VAL A O 1
ATOM 778 N N . LEU A 1 95 ? -10.980 -3.672 7.858 1.00 69.19 95 LEU A N 1
ATOM 779 C CA . LEU A 1 95 ? -10.133 -3.606 6.658 1.00 69.19 95 LEU A CA 1
ATOM 780 C C . LEU A 1 95 ? -10.923 -3.660 5.348 1.00 69.19 95 LEU A C 1
ATOM 782 O O . LEU A 1 95 ? -11.881 -4.458 5.264 1.00 69.19 95 LEU A O 1
#

Foldseek 3Di:
DDDDDPPDPVNVVVVVLVPDDDPCPLADPLVRDRANDPVSSVVVCPDPVNVVSVVVCVVPVPVVVVVVVVVCVVVLVVQCCPPVNPDDDDSVVSD

Secondary structure (DSSP, 8-state):
-PPPPTT-HHHHHHHHHT-S---GGGEETTTTEE-SSHHHHHHHHTSHHHHHHHHHHHHSHHHHHHHHHHHHHHHHHHHIIIIITT----GGG--

Organism: Parascaris univalens (NCBI:txid6257)

InterPro domains:
  IPR019447 DNA/RNA-binding protein Kin17, WH-like domain [PF10357] (59-94)
  IPR019447 DNA/RNA-binding protein Kin17, WH-like domain [SM01253] (52-94)
  IPR036236 Zinc finger C2H2 superfamily [SSF57667] (26-68)
  IPR037321 KIN17-like protein [PTHR12805] (1-94)
  IPR038254 DNA/RNA-binding protein KIN17, WH-like domain superfamily [G3DSA:1.10.10.2030] (60-95)
  IPR056767 KIN17, C2H2-type zinc finger domain [PF25095] (24-53)

pLDDT: mean 87.15, std 10.54, range [49.78, 96.81]